Protein AF-A0A8T4I8D7-F1 (afdb_monomer)

Secondary structure (DSSP, 8-state):
--HHHHS-HHHHHHTT--TTSSEEEEGGGTEEEE---S-HHHHTT---S------GGG--GGGTHHHHHHHHT-

Sequence (74 aa):
TLFPSILSKRAIEEYRIDLGKEIIYADKGRARLEAVTSSPRAWEGGRPTAVNLGETHHWLESNQGHEMAAVIER

pLDDT: mean 89.7, std 5.77, range [63.69, 96.19]

Mean predicted aligned error: 4.03 Å

Radius of gyration: 13.71 Å; Cα contacts (8 Å, |Δi|>4): 61; chains: 1; bounding box: 29×26×31 Å

Solvent-accessible surface area (backbone atoms only — not comparable to full-atom values): 4800 Å² total; per-residue (Å²): 126,73,61,76,81,74,54,50,73,67,55,36,65,77,41,49,48,48,80,92,49,76,68,24,38,20,57,93,63,78,40,76,48,71,82,78,73,68,48,37,82,83,43,61,87,64,82,73,95,73,85,82,87,73,68,62,93,74,46,36,76,95,54,40,23,55,54,27,50,56,51,73,76,108

Foldseek 3Di:
DPPVVVDDPVNCVVQVWDPDDQWIATDVNPDIDHDDFLDLVVLQVPDDPDDDDPPLVPQDVVRNSVSNVVSVVD

Structure (mmCIF, N/CA/C/O backbone):
data_AF-A0A8T4I8D7-F1
#
_entry.id   AF-A0A8T4I8D7-F1
#
loop_
_atom_site.group_PDB
_atom_site.id
_atom_site.type_symbol
_atom_site.label_atom_id
_atom_site.label_alt_id
_atom_site.label_comp_id
_atom_site.label_asym_id
_atom_site.label_entity_id
_atom_site.label_seq_id
_atom_site.pdbx_PDB_ins_code
_atom_site.Cartn_x
_atom_site.Cartn_y
_atom_site.Cartn_z
_atom_site.occupancy
_atom_site.B_iso_or_equiv
_atom_site.auth_seq_id
_atom_site.auth_comp_id
_atom_site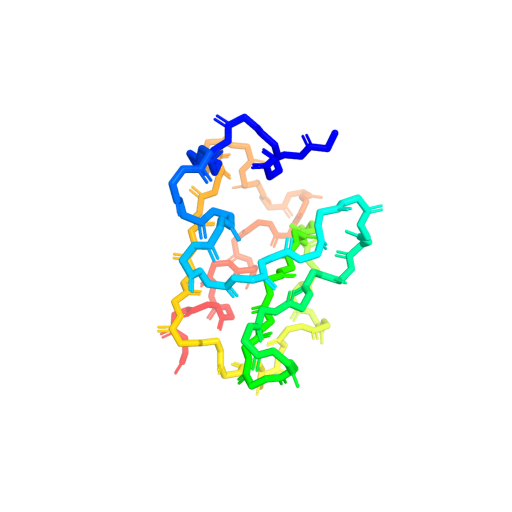.auth_asym_id
_atom_site.auth_atom_id
_atom_site.pdbx_PDB_model_num
ATOM 1 N N . THR A 1 1 ? 4.385 12.077 7.754 1.00 63.69 1 THR A N 1
ATOM 2 C CA . THR A 1 1 ? 3.668 10.855 7.324 1.00 63.69 1 THR A CA 1
ATOM 3 C C . THR A 1 1 ? 2.446 11.262 6.518 1.00 63.69 1 THR A C 1
ATOM 5 O O . THR A 1 1 ? 1.895 12.317 6.798 1.00 63.69 1 THR A O 1
ATOM 8 N N . LEU A 1 2 ? 2.063 10.484 5.497 1.00 76.31 2 LEU A N 1
ATOM 9 C CA . LEU A 1 2 ? 0.997 10.815 4.531 1.00 76.31 2 LEU A CA 1
ATOM 10 C C . LEU A 1 2 ? -0.421 10.763 5.138 1.00 76.31 2 LEU A C 1
ATOM 12 O O . LEU A 1 2 ? -1.261 11.604 4.854 1.00 76.31 2 LEU A O 1
ATOM 16 N N . PHE A 1 3 ? -0.696 9.788 6.004 1.00 84.62 3 PHE A N 1
ATOM 17 C CA . PHE A 1 3 ? -2.060 9.511 6.473 1.00 84.62 3 PHE A CA 1
ATOM 18 C C . PHE A 1 3 ? -2.737 10.601 7.326 1.00 84.62 3 PHE A C 1
ATOM 20 O O . PHE A 1 3 ? -3.935 10.806 7.135 1.00 84.62 3 PHE A O 1
ATOM 27 N N . PRO A 1 4 ? -2.046 11.334 8.224 1.00 83.75 4 PRO A N 1
ATOM 28 C CA . PRO A 1 4 ? -2.687 12.381 9.022 1.00 83.75 4 PRO A CA 1
ATOM 29 C C . PRO A 1 4 ? -3.320 13.520 8.211 1.00 83.75 4 PRO A C 1
ATOM 31 O O . PRO A 1 4 ? -4.258 14.141 8.699 1.00 83.75 4 PRO A O 1
ATOM 34 N N . SER A 1 5 ? -2.828 13.815 7.000 1.00 84.56 5 SER A N 1
ATOM 35 C CA . SER A 1 5 ? -3.401 14.870 6.150 1.00 84.56 5 SER A CA 1
ATOM 36 C C . SER A 1 5 ? -4.588 14.395 5.308 1.00 84.56 5 SER A C 1
ATOM 38 O O . SER A 1 5 ? -5.393 15.219 4.883 1.00 84.56 5 SER A O 1
ATOM 40 N N . ILE A 1 6 ? -4.714 13.086 5.075 1.00 86.69 6 ILE A N 1
ATOM 41 C CA . ILE A 1 6 ? -5.762 12.499 4.223 1.00 86.69 6 ILE A CA 1
ATOM 42 C C . ILE A 1 6 ? -6.939 11.978 5.063 1.00 86.69 6 ILE A C 1
ATOM 44 O O . ILE A 1 6 ? -8.081 11.960 4.603 1.00 86.69 6 ILE A O 1
ATOM 48 N N . LEU A 1 7 ? -6.693 11.570 6.311 1.00 90.56 7 LEU A N 1
ATOM 49 C CA . LEU A 1 7 ? -7.725 11.039 7.198 1.00 90.56 7 LEU A CA 1
ATOM 50 C C . LEU A 1 7 ? -8.411 12.149 7.999 1.00 90.56 7 LEU A C 1
ATOM 52 O O . LEU A 1 7 ? -7.796 12.849 8.800 1.00 90.56 7 LEU A O 1
ATOM 56 N N . SER A 1 8 ? -9.729 12.269 7.833 1.00 92.69 8 SER A N 1
ATOM 57 C CA . SER A 1 8 ? -10.539 13.154 8.675 1.00 92.69 8 SER A CA 1
ATOM 58 C C . SER A 1 8 ? -10.595 12.661 10.127 1.00 92.69 8 SER A C 1
ATOM 60 O O . SER A 1 8 ? -10.587 11.454 10.379 1.00 92.69 8 SER A O 1
ATOM 62 N N . LYS A 1 9 ? -10.761 13.586 11.085 1.00 92.81 9 LYS A N 1
ATOM 63 C CA . LYS A 1 9 ? -10.973 13.251 12.510 1.00 92.81 9 LYS A CA 1
ATOM 64 C C . LYS A 1 9 ? -12.118 12.253 12.711 1.00 92.81 9 LYS A C 1
ATOM 66 O O . LYS A 1 9 ? -11.956 11.273 13.426 1.00 92.81 9 LYS A O 1
ATOM 71 N N . ARG A 1 10 ? -13.227 12.451 11.988 1.00 95.19 10 ARG A N 1
ATOM 72 C CA . ARG A 1 10 ? -14.383 11.545 12.009 1.00 95.19 10 ARG A CA 1
ATOM 73 C C . ARG A 1 10 ? -14.009 10.117 11.601 1.00 95.19 10 ARG A C 1
ATOM 75 O O . ARG A 1 10 ? -14.399 9.178 12.278 1.00 95.19 10 ARG A O 1
ATOM 82 N N . ALA A 1 11 ? -13.237 9.952 10.524 1.00 92.31 11 ALA A N 1
ATOM 83 C CA . ALA A 1 11 ? -12.831 8.627 10.046 1.00 92.31 11 ALA A CA 1
ATOM 84 C C . ALA A 1 11 ? -11.919 7.904 11.051 1.00 92.31 11 ALA A C 1
ATOM 86 O O . ALA A 1 11 ? -12.036 6.696 11.234 1.00 92.31 11 ALA A O 1
ATOM 87 N N . ILE A 1 12 ? -11.030 8.645 11.719 1.00 92.25 12 ILE A N 1
ATOM 88 C CA . ILE A 1 12 ? -10.138 8.095 12.747 1.00 92.25 12 ILE A CA 1
ATOM 89 C C . ILE A 1 12 ? -10.951 7.518 13.911 1.00 92.25 12 ILE A C 1
ATOM 91 O O . ILE A 1 12 ? -10.684 6.398 14.344 1.00 92.25 12 ILE A O 1
ATOM 95 N N . GLU A 1 13 ? -11.959 8.254 14.381 1.00 93.56 13 GLU A N 1
ATOM 96 C CA . GLU A 1 13 ? -12.840 7.829 15.474 1.00 93.56 13 GLU A CA 1
ATOM 97 C C . GLU A 1 13 ? -13.741 6.655 15.065 1.00 93.56 13 GLU A C 1
ATOM 99 O O . GLU A 1 13 ? -13.795 5.642 15.764 1.00 93.56 13 GLU A O 1
ATOM 104 N N . GLU A 1 14 ? -14.408 6.760 13.913 1.00 94.69 14 GLU A N 1
ATOM 105 C CA . GLU A 1 14 ? -15.363 5.763 13.415 1.00 94.69 14 GLU A CA 1
ATOM 106 C C . GLU A 1 14 ? -14.697 4.405 13.159 1.00 94.69 14 GLU A C 1
ATOM 108 O O . GLU A 1 14 ? -15.183 3.369 13.620 1.00 94.69 14 GLU A O 1
ATOM 113 N N . TYR A 1 15 ? -13.543 4.409 12.486 1.00 92.38 15 TYR A N 1
ATOM 114 C CA . TYR A 1 15 ? -12.813 3.190 12.132 1.00 92.38 15 TYR A CA 1
ATOM 115 C C . TYR A 1 15 ? -11.727 2.809 13.142 1.00 92.38 15 TYR A C 1
ATOM 117 O O . TYR A 1 15 ? -11.013 1.830 12.922 1.00 92.38 15 TYR A O 1
ATOM 125 N N . ARG A 1 16 ? -11.610 3.535 14.264 1.00 92.06 16 ARG A N 1
ATOM 126 C CA . ARG A 1 16 ? -10.643 3.268 15.347 1.00 92.06 16 ARG A CA 1
ATOM 127 C C . ARG A 1 16 ? -9.215 3.119 14.811 1.00 92.06 16 ARG A C 1
ATOM 129 O O . ARG A 1 16 ? -8.557 2.106 15.045 1.00 92.06 16 ARG A O 1
ATOM 136 N N . ILE A 1 17 ? -8.787 4.101 14.023 1.00 91.06 17 ILE A N 1
ATOM 137 C CA . ILE A 1 17 ? -7.512 4.077 13.300 1.00 91.06 17 ILE A CA 1
ATOM 138 C C . ILE A 1 17 ? -6.370 4.444 14.248 1.00 91.06 17 ILE A C 1
ATOM 140 O O . ILE A 1 17 ? -6.369 5.521 14.842 1.00 91.06 17 ILE A O 1
ATOM 144 N N . ASP A 1 18 ? -5.365 3.576 14.338 1.00 88.12 18 ASP A N 1
ATOM 145 C CA . ASP A 1 18 ? -4.162 3.809 15.139 1.00 88.12 18 ASP A CA 1
ATOM 146 C C . ASP A 1 18 ? -3.082 4.530 14.311 1.00 88.12 18 ASP A C 1
ATOM 148 O O . ASP A 1 18 ? -2.255 3.914 13.630 1.00 88.12 18 ASP A O 1
ATOM 152 N N . LEU A 1 19 ? -3.160 5.863 14.301 1.00 84.19 19 LEU A N 1
ATOM 153 C CA . LEU A 1 19 ? -2.252 6.738 13.559 1.00 84.19 19 LEU A CA 1
ATOM 154 C C . LEU A 1 19 ? -0.837 6.772 14.158 1.00 84.19 19 LEU A C 1
ATOM 156 O O . LEU A 1 19 ? -0.648 6.746 15.368 1.00 84.19 19 LEU A O 1
ATOM 160 N N . GLY A 1 20 ? 0.163 6.955 13.289 1.00 76.56 20 GLY A N 1
ATOM 161 C CA . GLY A 1 20 ? 1.567 7.133 13.692 1.00 76.56 20 GLY A CA 1
ATOM 162 C C . GLY A 1 20 ? 2.429 5.873 13.588 1.00 76.56 20 GLY A C 1
ATOM 163 O O . GLY A 1 20 ? 3.595 5.905 13.967 1.00 76.56 20 GLY A O 1
ATOM 164 N N . LYS A 1 21 ? 1.879 4.787 13.040 1.00 76.12 21 LYS A N 1
ATOM 165 C CA . LYS A 1 21 ? 2.590 3.535 12.750 1.00 76.12 21 LYS A CA 1
ATOM 166 C C . LYS A 1 21 ? 2.928 3.437 11.258 1.00 76.12 21 LYS A C 1
ATOM 168 O O . LYS A 1 21 ? 2.210 4.005 10.438 1.00 76.12 21 LYS A O 1
ATOM 173 N N . GLU A 1 22 ? 3.996 2.714 10.904 1.00 72.31 22 GLU A N 1
ATOM 174 C CA . GLU A 1 22 ? 4.295 2.373 9.496 1.00 72.31 22 GLU A CA 1
ATOM 175 C C . GLU A 1 22 ? 3.169 1.532 8.885 1.00 72.31 22 GLU A C 1
ATOM 177 O O . GLU A 1 22 ? 2.701 1.802 7.782 1.00 72.31 22 GLU A O 1
ATOM 182 N N . ILE A 1 23 ? 2.681 0.566 9.665 1.00 79.44 23 ILE A N 1
ATOM 183 C CA . ILE A 1 23 ? 1.488 -0.217 9.371 1.00 79.44 23 ILE A CA 1
ATOM 184 C C . ILE A 1 23 ? 0.380 0.256 10.304 1.00 79.44 23 ILE A C 1
ATOM 186 O O . ILE A 1 23 ? 0.444 0.063 11.522 1.00 79.44 23 ILE A O 1
ATOM 190 N N . ILE A 1 24 ? -0.647 0.871 9.731 1.00 87.81 24 ILE A N 1
ATOM 191 C CA . ILE A 1 24 ? -1.784 1.400 10.473 1.00 87.81 24 ILE A CA 1
ATOM 192 C C . ILE A 1 24 ? -2.862 0.326 10.528 1.00 87.81 24 ILE A C 1
ATOM 194 O O . ILE A 1 24 ? -3.335 -0.151 9.498 1.00 87.81 24 ILE A O 1
ATOM 198 N N . TYR A 1 25 ? -3.286 -0.028 11.735 1.00 89.69 25 TYR A N 1
ATOM 199 C CA . TYR A 1 25 ? -4.402 -0.942 11.945 1.00 89.69 25 TYR A CA 1
ATOM 200 C C . TYR A 1 25 ? -5.686 -0.152 12.193 1.00 89.69 25 TYR A C 1
ATOM 202 O O . TYR A 1 25 ? -5.681 0.882 12.863 1.00 89.69 25 TYR A O 1
ATOM 210 N N . ALA A 1 26 ? -6.788 -0.664 11.659 1.00 89.44 26 ALA A N 1
ATOM 211 C CA . ALA A 1 26 ? -8.130 -0.142 11.853 1.00 89.44 26 ALA A CA 1
ATOM 212 C C . ALA A 1 26 ? -9.059 -1.264 12.330 1.00 89.44 26 ALA A C 1
ATOM 214 O O . ALA A 1 26 ? -8.791 -2.453 12.128 1.00 89.44 26 ALA A O 1
ATOM 215 N N . ASP A 1 27 ? -10.137 -0.873 13.005 1.00 92.00 27 ASP A N 1
ATOM 216 C CA . ASP A 1 27 ? -11.178 -1.755 13.534 1.00 92.00 27 ASP A CA 1
ATOM 217 C C . ASP A 1 27 ? -10.619 -2.992 14.262 1.00 92.00 27 ASP A C 1
ATOM 219 O O . ASP A 1 27 ? -10.892 -4.140 13.915 1.00 92.00 27 ASP A O 1
ATOM 223 N N . LYS A 1 28 ? -9.764 -2.751 15.267 1.00 88.88 28 LYS A N 1
ATOM 224 C CA . LYS A 1 28 ? -9.131 -3.798 16.097 1.00 88.88 28 LYS A CA 1
ATOM 225 C C . LYS A 1 28 ? -8.332 -4.835 15.287 1.00 88.88 28 LYS A C 1
ATOM 227 O O . LYS A 1 28 ? -8.270 -6.002 15.662 1.00 88.88 28 LYS A O 1
ATOM 232 N N . GLY A 1 29 ? -7.713 -4.404 14.187 1.00 87.56 29 GLY A N 1
ATOM 233 C CA . GLY A 1 29 ? -6.858 -5.242 13.341 1.00 87.56 29 GLY A CA 1
ATOM 234 C C . GLY A 1 29 ? -7.597 -5.953 12.209 1.00 87.56 29 GLY A C 1
ATOM 235 O O . GLY A 1 29 ? -6.974 -6.696 11.456 1.00 87.56 29 GLY A O 1
ATOM 236 N N . AR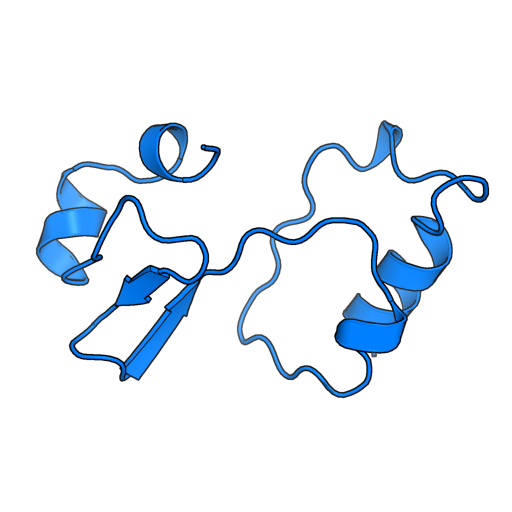G A 1 30 ? -8.905 -5.712 12.050 1.00 91.88 30 ARG A N 1
ATOM 237 C CA . ARG A 1 30 ? -9.687 -6.248 10.930 1.00 91.88 30 ARG A CA 1
ATOM 238 C C . ARG A 1 30 ? -9.291 -5.627 9.590 1.00 91.88 30 ARG A C 1
ATOM 240 O O . ARG A 1 30 ? -9.457 -6.259 8.551 1.00 91.88 30 ARG A O 1
ATOM 247 N N . ALA A 1 31 ? -8.786 -4.398 9.618 1.00 91.56 31 ALA A N 1
ATOM 248 C CA . ALA A 1 31 ? -8.314 -3.684 8.444 1.00 91.56 31 ALA A CA 1
ATOM 249 C C . ALA A 1 31 ? -6.917 -3.107 8.684 1.00 91.56 31 ALA A C 1
ATOM 251 O O . ALA A 1 31 ? -6.511 -2.840 9.819 1.00 91.56 31 ALA A O 1
ATOM 252 N N . ARG A 1 32 ? -6.190 -2.911 7.585 1.00 91.75 32 ARG A N 1
ATOM 253 C CA . ARG A 1 32 ? -4.834 -2.375 7.574 1.00 91.75 32 ARG A CA 1
ATOM 254 C C . ARG A 1 32 ? -4.684 -1.363 6.449 1.00 91.75 32 ARG A C 1
ATOM 256 O O . ARG A 1 32 ? -5.163 -1.588 5.342 1.00 91.75 32 ARG A O 1
ATOM 263 N N . LEU A 1 33 ? -4.007 -0.270 6.762 1.00 90.94 33 LEU A N 1
ATOM 264 C CA . LEU A 1 33 ? -3.586 0.771 5.839 1.00 90.94 33 LEU A CA 1
ATOM 265 C C . LEU A 1 33 ? -2.059 0.808 5.856 1.00 90.94 33 LEU A C 1
ATOM 267 O O . LEU A 1 33 ? -1.438 0.728 6.917 1.00 90.94 33 LEU A O 1
ATOM 271 N N . GLU A 1 34 ? -1.458 0.927 4.682 1.00 89.62 34 GLU A N 1
ATOM 272 C CA . GLU A 1 34 ? -0.009 0.918 4.529 1.00 89.62 34 GLU A CA 1
ATOM 273 C C . GLU A 1 34 ? 0.387 1.902 3.436 1.00 89.62 34 GLU A C 1
ATOM 275 O O . GLU A 1 34 ? -0.213 1.921 2.361 1.00 89.62 34 GLU A O 1
ATOM 280 N N . ALA A 1 35 ? 1.355 2.764 3.740 1.00 88.50 35 ALA A N 1
ATOM 281 C CA . ALA A 1 35 ? 1.965 3.630 2.745 1.00 88.50 35 ALA A CA 1
ATOM 282 C C . ALA A 1 35 ? 3.221 2.927 2.256 1.00 88.50 35 ALA A C 1
ATOM 284 O O . ALA A 1 35 ? 4.122 2.659 3.047 1.00 88.50 35 ALA A O 1
ATOM 285 N N . VAL A 1 36 ? 3.272 2.644 0.961 1.00 87.44 36 VAL A N 1
ATOM 286 C CA . VAL A 1 36 ? 4.390 1.925 0.359 1.00 87.44 36 VAL A CA 1
ATOM 287 C C . VAL A 1 36 ? 5.027 2.741 -0.740 1.00 87.44 36 VAL A C 1
ATOM 289 O O . VAL A 1 36 ? 4.373 3.528 -1.422 1.00 87.44 36 VAL A O 1
ATOM 292 N N . THR A 1 37 ? 6.331 2.563 -0.883 1.00 86.50 37 THR A N 1
ATOM 293 C CA . THR A 1 37 ? 7.081 3.056 -2.032 1.00 86.50 37 THR A CA 1
ATOM 294 C C . THR A 1 37 ? 6.970 2.060 -3.183 1.00 86.50 37 THR A C 1
ATOM 296 O O . THR A 1 37 ? 6.529 0.922 -2.996 1.00 86.50 37 THR A O 1
ATOM 299 N N . SER A 1 38 ? 7.384 2.488 -4.378 1.00 83.94 38 SER A N 1
ATOM 300 C CA . SER A 1 38 ? 7.456 1.630 -5.563 1.00 83.94 38 SER A CA 1
ATOM 301 C C . SER A 1 38 ? 8.378 0.432 -5.296 1.00 83.94 38 SER A C 1
ATOM 303 O O . SER A 1 38 ? 9.603 0.544 -5.309 1.00 83.94 38 SER A O 1
ATOM 305 N N . SER A 1 39 ? 7.768 -0.699 -4.943 1.00 88.69 39 SER A N 1
ATOM 306 C CA . SER A 1 39 ? 8.432 -1.920 -4.479 1.00 88.69 39 SER A CA 1
ATOM 307 C C . SER A 1 39 ? 7.669 -3.150 -4.994 1.00 88.69 39 SER A C 1
ATOM 309 O O . SER A 1 39 ? 7.143 -3.940 -4.207 1.00 88.69 39 SER A O 1
ATOM 311 N N . PRO A 1 40 ? 7.593 -3.333 -6.326 1.00 91.31 40 PRO A N 1
ATOM 312 C CA . PRO A 1 40 ? 6.699 -4.304 -6.967 1.00 91.31 40 PRO A CA 1
ATOM 313 C C . PRO A 1 40 ? 6.848 -5.721 -6.406 1.00 91.31 40 PRO A C 1
ATOM 315 O O . PRO A 1 40 ? 5.858 -6.375 -6.098 1.00 91.31 40 PRO A O 1
ATOM 318 N N . ARG A 1 41 ? 8.083 -6.176 -6.158 1.00 91.50 41 ARG A N 1
ATOM 319 C CA . ARG A 1 41 ? 8.352 -7.522 -5.618 1.00 91.50 41 ARG A CA 1
ATOM 320 C C . ARG A 1 41 ? 7.748 -7.778 -4.238 1.00 91.50 41 ARG A C 1
ATOM 322 O O . ARG A 1 41 ? 7.402 -8.915 -3.945 1.00 91.50 41 ARG A O 1
ATOM 329 N N . ALA A 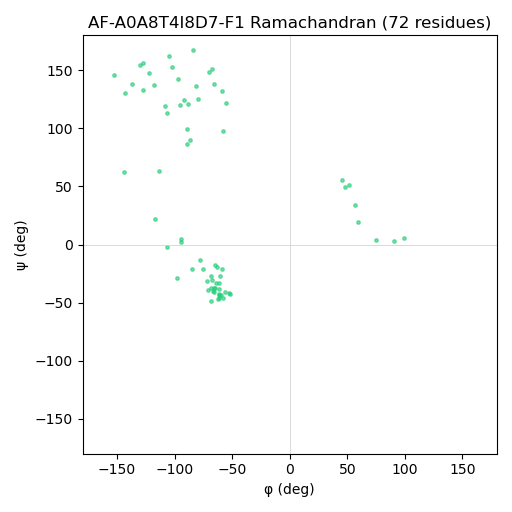1 42 ? 7.656 -6.756 -3.388 1.00 90.06 42 ALA A N 1
ATOM 330 C CA . ALA A 1 42 ? 7.076 -6.894 -2.052 1.00 90.06 42 ALA A CA 1
ATOM 331 C C . ALA A 1 42 ? 5.542 -6.995 -2.098 1.00 90.06 42 ALA A C 1
ATOM 333 O O . ALA A 1 42 ? 4.935 -7.498 -1.155 1.00 90.06 42 ALA A O 1
ATOM 334 N N . TRP A 1 43 ? 4.939 -6.530 -3.195 1.00 90.75 43 TRP A N 1
ATOM 335 C CA . TRP A 1 43 ? 3.494 -6.472 -3.396 1.00 90.75 43 TRP A CA 1
ATOM 336 C C . TRP A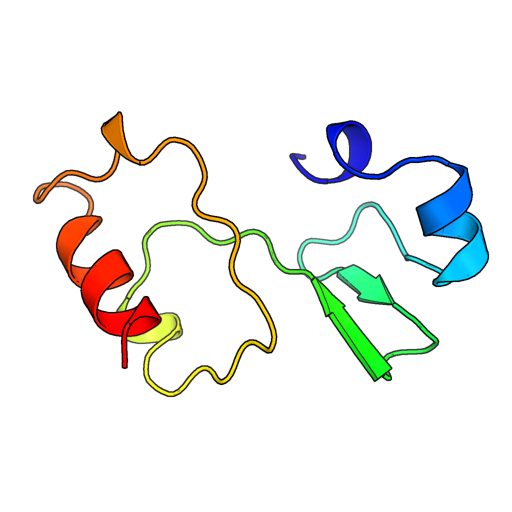 1 43 ? 2.956 -7.505 -4.381 1.00 90.75 43 TRP A C 1
ATOM 338 O O . TRP A 1 43 ? 1.741 -7.606 -4.538 1.00 90.75 43 TRP A O 1
ATOM 348 N N . GLU A 1 44 ? 3.820 -8.317 -4.990 1.00 92.06 44 GLU A N 1
ATOM 349 C CA . GLU A 1 44 ? 3.393 -9.471 -5.780 1.00 92.06 44 GLU A CA 1
ATOM 350 C C . GLU A 1 44 ? 2.499 -10.397 -4.941 1.00 92.06 44 GLU A C 1
ATOM 352 O O . GLU A 1 44 ? 2.877 -10.874 -3.868 1.00 92.06 44 GLU A O 1
ATOM 357 N N . GLY A 1 45 ? 1.277 -10.630 -5.425 1.00 88.38 45 GLY A N 1
ATOM 358 C CA . GLY A 1 45 ? 0.262 -11.423 -4.726 1.00 88.38 45 GLY A CA 1
ATOM 359 C C . GLY A 1 45 ? -0.415 -10.718 -3.545 1.00 88.38 45 GLY A C 1
ATOM 360 O O . GLY A 1 45 ? -1.252 -11.331 -2.872 1.00 88.38 45 GLY A O 1
ATOM 361 N N . GLY A 1 46 ? -0.099 -9.445 -3.295 1.00 87.44 46 GLY A N 1
ATOM 362 C CA . GLY A 1 46 ? -0.871 -8.601 -2.395 1.00 87.44 46 GLY A CA 1
ATOM 363 C C . GLY A 1 46 ? -2.315 -8.515 -2.885 1.00 87.44 46 GLY A C 1
ATOM 364 O O . GLY A 1 46 ? -2.567 -8.287 -4.061 1.00 87.44 46 GLY A O 1
ATOM 365 N N . ARG A 1 47 ? -3.282 -8.706 -1.983 1.00 89.44 47 ARG A N 1
ATOM 366 C CA . ARG A 1 47 ? -4.719 -8.605 -2.294 1.00 89.44 47 ARG A CA 1
ATOM 367 C C . ARG A 1 47 ? -5.339 -7.411 -1.570 1.00 89.44 47 ARG A C 1
ATOM 369 O O . ARG A 1 47 ? -6.145 -7.615 -0.658 1.00 89.44 47 ARG A O 1
ATOM 376 N N . PRO A 1 48 ? -4.911 -6.173 -1.875 1.00 92.12 48 PRO A N 1
ATOM 377 C CA . PRO A 1 48 ? -5.490 -4.997 -1.251 1.00 92.12 48 PRO A CA 1
ATOM 378 C C . PRO A 1 48 ? -6.951 -4.847 -1.684 1.00 92.12 48 PRO A C 1
ATOM 380 O O . PRO A 1 48 ? -7.288 -4.997 -2.854 1.00 92.12 48 PRO A O 1
ATOM 383 N N . THR A 1 49 ? -7.827 -4.504 -0.743 1.00 93.25 49 THR A N 1
ATOM 384 C CA . THR A 1 49 ? -9.236 -4.214 -1.058 1.00 93.25 49 THR A CA 1
ATOM 385 C C . THR A 1 49 ? -9.382 -2.931 -1.880 1.00 93.25 49 THR A C 1
ATOM 387 O O . THR A 1 49 ? -10.319 -2.794 -2.660 1.00 93.25 49 THR A O 1
ATOM 390 N N . ALA A 1 50 ? -8.475 -1.973 -1.680 1.00 91.44 50 ALA A N 1
ATOM 391 C CA . ALA A 1 50 ? -8.417 -0.720 -2.416 1.00 91.44 50 ALA A CA 1
ATOM 392 C C . ALA A 1 50 ? -6.975 -0.202 -2.442 1.00 91.44 50 ALA A C 1
ATOM 394 O O . ALA A 1 50 ? -6.245 -0.347 -1.459 1.00 91.44 50 ALA A O 1
ATOM 395 N N . VAL A 1 51 ? -6.593 0.441 -3.544 1.00 93.00 51 VAL A N 1
ATOM 396 C CA . VAL A 1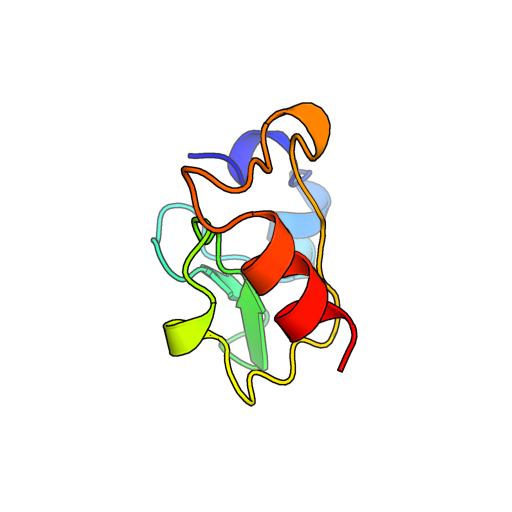 51 ? -5.282 1.073 -3.719 1.00 93.00 51 VAL A CA 1
ATOM 397 C C . VAL A 1 51 ? -5.488 2.518 -4.156 1.00 93.00 51 VAL A C 1
ATOM 399 O O . VAL A 1 51 ? -6.292 2.796 -5.044 1.00 93.00 51 VAL A O 1
ATOM 402 N N . ASN A 1 52 ? -4.776 3.447 -3.521 1.00 91.19 52 ASN A N 1
ATOM 403 C CA . ASN A 1 52 ? -4.741 4.848 -3.927 1.00 91.19 52 ASN A CA 1
ATOM 404 C C . ASN A 1 52 ? -3.367 5.153 -4.536 1.00 91.19 52 ASN A C 1
ATOM 406 O O . ASN A 1 52 ? -2.346 4.999 -3.866 1.00 91.19 52 ASN A O 1
ATOM 410 N N . LEU A 1 53 ? -3.350 5.552 -5.809 1.00 91.88 53 LEU A N 1
ATOM 411 C CA . LEU A 1 53 ? -2.126 5.830 -6.559 1.00 91.88 53 LEU A CA 1
ATOM 412 C C . LEU A 1 53 ? -1.720 7.299 -6.378 1.00 91.88 53 LEU A C 1
ATOM 414 O O . LEU A 1 53 ? -2.267 8.192 -7.027 1.00 91.88 53 LEU A O 1
ATOM 418 N N . GLY A 1 54 ? -0.768 7.553 -5.481 1.00 89.19 54 GLY A N 1
ATOM 419 C CA . GLY A 1 54 ? -0.232 8.892 -5.230 1.00 89.19 54 GLY A CA 1
ATOM 420 C C . GLY A 1 54 ? 0.836 9.302 -6.247 1.00 89.19 54 GLY A C 1
ATOM 421 O O . GLY A 1 54 ? 1.723 8.511 -6.557 1.00 89.19 54 GLY A O 1
ATOM 422 N N . GLU A 1 55 ? 0.765 10.550 -6.726 1.00 90.19 55 GLU A N 1
ATOM 423 C CA . GLU A 1 55 ? 1.785 11.190 -7.578 1.00 90.19 55 GLU A CA 1
ATOM 424 C C . GLU A 1 55 ? 2.252 10.329 -8.771 1.00 90.19 55 GLU A C 1
ATOM 426 O O . GLU A 1 55 ? 3.445 10.181 -9.020 1.00 90.19 55 GLU A O 1
ATOM 431 N N . THR A 1 56 ? 1.321 9.771 -9.550 1.00 92.50 56 THR A N 1
ATOM 432 C CA . THR A 1 56 ? 1.642 8.860 -10.672 1.00 92.50 56 THR A CA 1
ATOM 433 C C . THR A 1 56 ? 2.541 9.466 -11.753 1.00 92.50 56 THR A C 1
ATOM 435 O O . THR A 1 56 ? 3.239 8.738 -12.448 1.00 92.50 56 THR A O 1
ATOM 438 N N . HIS A 1 57 ? 2.611 10.794 -11.862 1.00 93.75 57 HIS A N 1
ATOM 439 C CA . HIS A 1 57 ? 3.564 11.483 -12.740 1.00 93.75 57 HIS A CA 1
ATOM 440 C C . HIS A 1 57 ? 5.038 11.275 -12.336 1.00 93.75 57 HIS A C 1
ATOM 442 O O . HIS A 1 57 ? 5.929 11.493 -13.153 1.00 93.75 57 HIS A O 1
ATOM 448 N N . HIS A 1 58 ? 5.303 10.844 -11.100 1.00 93.38 58 HIS A N 1
ATOM 449 C CA . HIS A 1 58 ? 6.628 10.464 -10.609 1.00 93.38 58 HIS A CA 1
ATOM 450 C C . HIS A 1 58 ? 6.906 8.957 -10.719 1.00 93.38 58 HIS A C 1
ATOM 452 O O . HIS A 1 58 ? 7.967 8.504 -10.290 1.00 93.38 58 HIS A O 1
ATOM 458 N N . TRP A 1 59 ? 5.989 8.160 -11.273 1.00 93.81 59 TRP A N 1
ATOM 459 C CA . TRP A 1 59 ? 6.164 6.716 -11.430 1.00 93.81 59 TRP A CA 1
ATOM 460 C C . TRP A 1 59 ? 6.888 6.460 -12.746 1.00 93.81 59 TRP A C 1
ATOM 462 O O . TRP A 1 59 ? 6.270 6.350 -13.798 1.00 93.81 59 TRP A O 1
ATOM 472 N N . LEU A 1 60 ? 8.214 6.424 -12.676 1.00 95.44 60 LEU A N 1
ATOM 473 C CA . LEU A 1 60 ? 9.097 6.311 -13.829 1.00 95.44 60 LEU A CA 1
ATOM 474 C C . LEU A 1 60 ? 9.664 4.894 -13.922 1.00 95.44 60 LEU A C 1
ATOM 476 O O . LEU A 1 60 ? 9.724 4.151 -12.943 1.00 95.44 60 LEU A O 1
ATOM 480 N N . GLU A 1 61 ? 10.178 4.531 -15.089 1.00 95.31 61 GLU A N 1
ATOM 481 C CA . GLU A 1 61 ? 10.919 3.278 -15.262 1.00 95.31 61 GLU A CA 1
ATOM 482 C C . GLU A 1 61 ? 12.110 3.177 -14.288 1.00 95.31 61 GLU A C 1
ATOM 484 O O . GLU A 1 61 ? 12.313 2.149 -13.645 1.00 95.31 61 GLU A O 1
ATOM 489 N N . SER A 1 62 ? 12.839 4.280 -14.079 1.00 95.88 62 SER A N 1
ATOM 490 C CA . SER A 1 62 ? 14.018 4.329 -13.202 1.00 95.88 62 SER A CA 1
ATOM 491 C C . SER A 1 62 ? 13.728 4.048 -11.723 1.00 95.88 62 SER A C 1
ATOM 493 O O . SER A 1 62 ? 14.648 3.701 -10.983 1.00 95.88 62 SER A O 1
ATOM 495 N N . ASN A 1 63 ? 12.473 4.177 -11.282 1.00 93.69 63 ASN A N 1
ATOM 496 C CA . ASN A 1 63 ? 12.047 3.863 -9.918 1.00 93.69 63 ASN A CA 1
ATOM 497 C C . ASN A 1 63 ? 11.024 2.722 -9.862 1.00 93.69 63 ASN A C 1
ATOM 499 O O . ASN A 1 63 ? 10.300 2.593 -8.875 1.00 93.69 63 ASN A O 1
ATOM 503 N N . GLN A 1 64 ? 10.979 1.883 -10.904 1.00 96.19 64 GLN A N 1
ATOM 504 C CA . GLN A 1 64 ? 10.085 0.724 -11.001 1.00 96.19 64 GLN A CA 1
ATOM 505 C C . GLN A 1 64 ? 8.591 1.092 -10.926 1.00 96.19 64 GLN A C 1
ATOM 507 O O . GLN A 1 64 ? 7.756 0.235 -10.647 1.00 96.19 64 GLN A O 1
ATOM 512 N N . GLY A 1 65 ? 8.221 2.352 -11.180 1.00 95.62 65 GLY A N 1
ATOM 513 C CA . GLY A 1 65 ? 6.836 2.807 -11.073 1.00 95.62 65 GLY A CA 1
ATOM 514 C C . GLY A 1 65 ? 5.900 2.071 -12.033 1.00 95.62 65 GLY A C 1
ATOM 515 O O . GLY A 1 65 ? 4.795 1.688 -11.660 1.00 95.62 65 GLY A O 1
ATOM 516 N N . HIS A 1 66 ? 6.365 1.7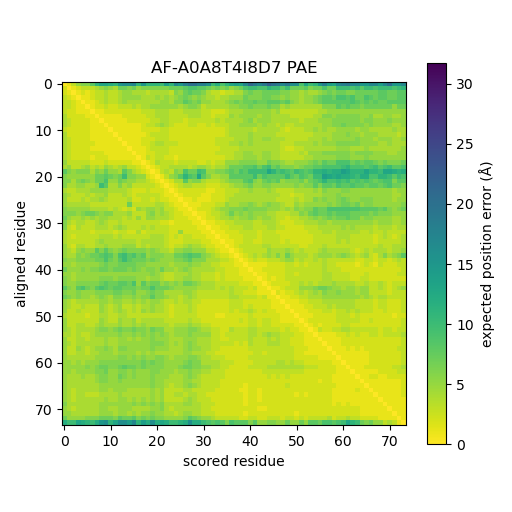89 -13.252 1.00 95.19 66 HIS A N 1
ATOM 517 C CA . HIS A 1 66 ? 5.577 1.047 -14.241 1.00 95.19 66 HIS A CA 1
ATOM 518 C C . HIS A 1 66 ? 5.340 -0.408 -13.802 1.00 95.19 66 HIS A C 1
ATOM 520 O O . HIS A 1 66 ? 4.240 -0.935 -13.954 1.00 95.19 66 HIS A O 1
ATOM 526 N N . GLU A 1 67 ? 6.354 -1.049 -13.213 1.00 95.94 67 GLU A N 1
ATOM 527 C CA . GLU A 1 67 ? 6.235 -2.406 -12.667 1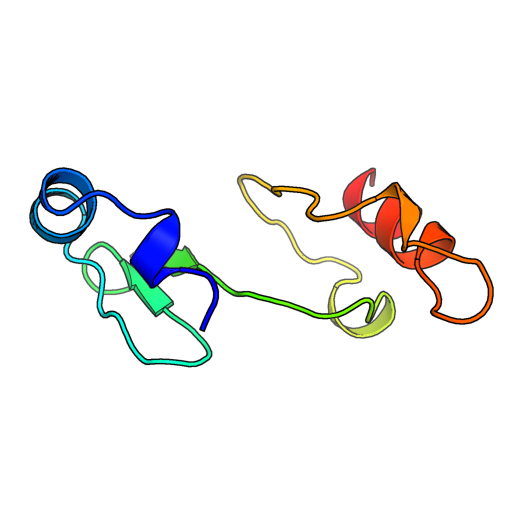.00 95.94 67 GLU A CA 1
ATOM 528 C C . GLU A 1 67 ? 5.270 -2.442 -11.479 1.00 95.94 67 GLU A C 1
ATOM 530 O O . GLU A 1 67 ? 4.444 -3.346 -11.386 1.00 95.94 67 GLU A O 1
ATOM 535 N N . MET A 1 68 ? 5.326 -1.439 -10.597 1.00 95.12 68 MET A N 1
ATOM 536 C CA . MET A 1 68 ? 4.386 -1.315 -9.484 1.00 95.12 68 M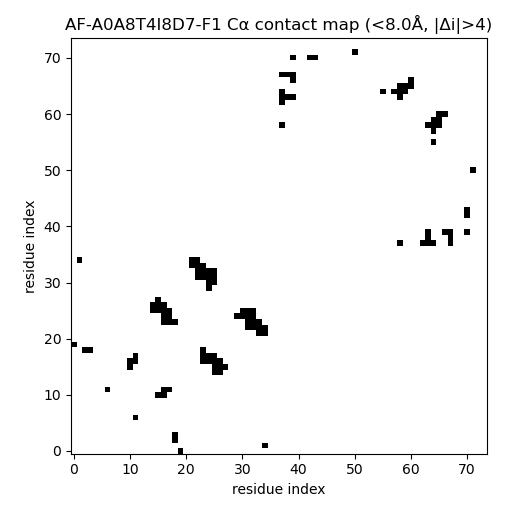ET A CA 1
ATOM 537 C C . MET A 1 68 ? 2.944 -1.165 -9.982 1.00 95.12 68 MET A C 1
ATOM 539 O O . MET A 1 68 ? 2.049 -1.827 -9.461 1.00 95.12 68 MET A O 1
ATOM 543 N N . ALA A 1 69 ? 2.711 -0.346 -11.014 1.00 94.44 69 ALA A N 1
ATOM 544 C CA . ALA A 1 69 ? 1.390 -0.210 -11.625 1.00 94.44 69 ALA A CA 1
ATOM 545 C C . ALA A 1 69 ? 0.888 -1.554 -12.179 1.00 94.44 69 ALA A C 1
ATOM 547 O O . ALA A 1 69 ? -0.246 -1.944 -11.910 1.00 94.44 69 ALA A O 1
ATOM 548 N N . ALA A 1 70 ? 1.760 -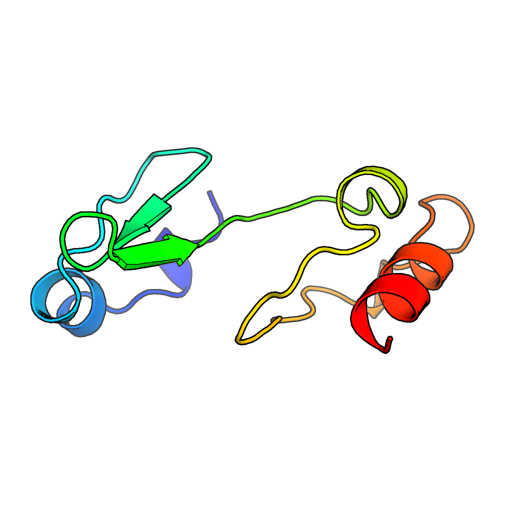2.309 -12.854 1.00 94.44 70 ALA A N 1
ATOM 549 C CA . ALA A 1 70 ? 1.428 -3.632 -13.371 1.00 94.44 70 ALA A CA 1
ATOM 550 C C . ALA A 1 70 ? 1.105 -4.654 -12.266 1.00 94.44 70 ALA A C 1
ATOM 552 O O . ALA A 1 70 ? 0.272 -5.528 -12.482 1.00 94.44 70 ALA A O 1
ATOM 553 N N . VAL A 1 71 ? 1.741 -4.569 -11.091 1.00 94.38 71 VAL A N 1
ATOM 554 C CA . VAL A 1 71 ? 1.400 -5.416 -9.931 1.00 94.38 71 VAL A CA 1
ATOM 555 C C . VAL A 1 71 ? 0.024 -5.058 -9.367 1.00 94.38 71 VAL A C 1
ATOM 557 O O . VAL A 1 71 ? -0.715 -5.952 -8.972 1.00 94.38 71 VAL A O 1
ATOM 560 N N . ILE A 1 72 ? -0.336 -3.773 -9.350 1.00 92.75 72 ILE A N 1
ATOM 561 C CA . ILE A 1 72 ? -1.619 -3.296 -8.811 1.00 92.75 72 ILE A CA 1
ATOM 562 C C . ILE A 1 72 ? -2.807 -3.674 -9.712 1.00 92.75 72 ILE A C 1
ATOM 564 O O . ILE A 1 72 ? -3.905 -3.878 -9.202 1.00 92.75 72 ILE A O 1
ATOM 568 N N . GLU A 1 73 ? -2.611 -3.758 -11.031 1.00 90.94 73 GLU A N 1
ATOM 569 C CA . GLU A 1 73 ? -3.676 -4.096 -11.991 1.00 90.94 73 GLU A CA 1
ATOM 570 C C . GLU A 1 73 ? -4.035 -5.594 -12.070 1.00 90.94 73 GLU A C 1
ATOM 572 O O . GLU A 1 73 ? -5.056 -5.929 -12.673 1.00 90.94 73 GLU A O 1
ATOM 577 N N . ARG A 1 74 ? -3.217 -6.494 -11.511 1.00 83.75 74 ARG A N 1
ATOM 578 C CA . ARG A 1 74 ? -3.425 -7.955 -11.574 1.00 83.75 74 ARG A CA 1
ATOM 579 C C . ARG A 1 74 ? -4.449 -8.462 -10.562 1.00 83.75 74 ARG A C 1
ATOM 581 O O . ARG A 1 74 ? -5.178 -9.411 -10.932 1.00 83.75 74 ARG A O 1
#